Protein AF-A0A3N5SI01-F1 (afdb_monomer_l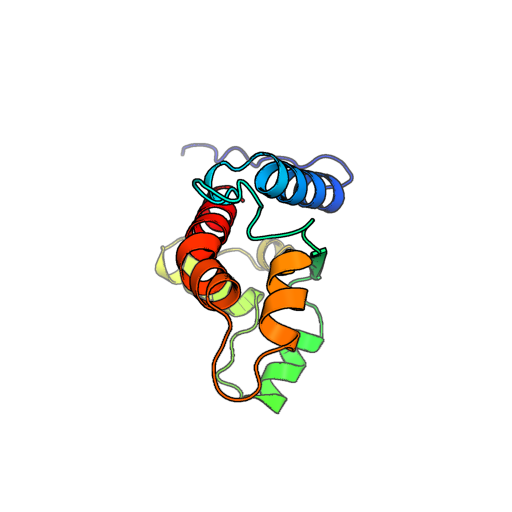ite)

Foldseek 3Di:
DPPPPPPDDPPCNQVVLLCVLQVLCVPPPLQFDDPDPRDGFFDGKDKDKFFLVDVVQVVCCVVVHVPRDGQLRVVQVVCVVVVHGDDPVVSRRDMDMDMDTHGDPVLVVQQVVDDPDGGPSVVCSVPSVVVSVVVSVVVD

Structure (mmCIF, N/CA/C/O backbone):
data_AF-A0A3N5SI01-F1
#
_entry.id   AF-A0A3N5SI01-F1
#
loop_
_atom_site.group_PDB
_atom_site.id
_atom_site.type_symbol
_atom_site.label_atom_id
_atom_site.label_alt_id
_atom_site.label_comp_id
_atom_site.label_asym_id
_atom_site.label_entity_id
_atom_site.label_seq_id
_atom_site.pdbx_PDB_ins_code
_atom_site.Cartn_x
_atom_site.Cartn_y
_atom_site.Cartn_z
_atom_site.occupancy
_atom_site.B_iso_or_equiv
_atom_site.auth_seq_id
_atom_site.auth_comp_id
_atom_site.auth_asym_id
_atom_site.auth_atom_id
_atom_site.pdbx_PDB_model_num
ATOM 1 N N . MET A 1 1 ? 4.460 5.058 35.053 1.00 39.62 1 MET A N 1
ATOM 2 C CA . MET A 1 1 ? 3.514 5.129 33.919 1.00 39.62 1 MET A CA 1
ATOM 3 C C . MET A 1 1 ? 4.011 6.190 32.957 1.00 39.62 1 MET A C 1
ATOM 5 O O . MET A 1 1 ? 3.843 7.371 33.228 1.00 39.62 1 MET A O 1
ATOM 9 N N . THR A 1 2 ? 4.699 5.792 31.893 1.00 40.62 2 THR A N 1
ATOM 10 C CA . THR A 1 2 ? 5.041 6.696 30.790 1.00 40.62 2 THR A CA 1
ATOM 11 C C . THR A 1 2 ? 3.745 7.067 30.073 1.00 40.62 2 THR A C 1
ATOM 13 O O . THR A 1 2 ? 3.015 6.188 29.624 1.00 40.62 2 THR A O 1
ATOM 16 N N . ARG A 1 3 ? 3.404 8.361 30.045 1.00 42.84 3 ARG A N 1
ATOM 17 C CA . ARG A 1 3 ? 2.305 8.874 29.219 1.00 42.84 3 ARG A CA 1
ATOM 18 C C . ARG A 1 3 ? 2.667 8.575 27.766 1.00 42.84 3 ARG A C 1
ATOM 20 O O . ARG A 1 3 ? 3.642 9.124 27.267 1.00 42.84 3 ARG A O 1
ATOM 27 N N . GLU A 1 4 ? 1.918 7.689 27.120 1.00 54.38 4 GLU A N 1
ATOM 28 C CA . GLU A 1 4 ? 1.968 7.564 25.666 1.00 54.38 4 GLU A CA 1
ATOM 29 C C . GLU A 1 4 ? 1.416 8.883 25.100 1.00 54.38 4 GLU A C 1
ATOM 31 O O . GLU A 1 4 ? 0.249 9.227 25.309 1.00 54.38 4 GLU A O 1
ATOM 36 N N . GLU A 1 5 ? 2.282 9.683 24.475 1.00 46.66 5 GLU A N 1
ATOM 37 C CA . GLU A 1 5 ? 1.880 10.904 23.781 1.00 46.66 5 GLU A CA 1
ATOM 38 C C . GLU A 1 5 ? 1.003 10.504 22.592 1.00 46.66 5 GLU A C 1
ATOM 40 O O . GLU A 1 5 ? 1.487 10.040 21.560 1.00 46.66 5 GLU A O 1
ATOM 45 N N . LYS A 1 6 ? -0.320 10.636 22.747 1.00 53.16 6 LYS A N 1
ATOM 46 C CA . LYS A 1 6 ? -1.249 10.453 21.632 1.00 53.16 6 LYS A CA 1
ATOM 47 C C . LYS A 1 6 ? -0.980 11.569 20.621 1.00 53.16 6 LYS A C 1
ATOM 49 O O . LYS A 1 6 ? -1.309 12.731 20.871 1.00 53.16 6 LYS A O 1
ATOM 54 N N . VAL A 1 7 ? -0.388 11.213 19.480 1.00 59.44 7 VAL A N 1
ATOM 55 C CA . VAL A 1 7 ? -0.264 12.110 18.327 1.00 59.44 7 VAL A CA 1
ATOM 56 C C . VAL A 1 7 ? -1.675 12.525 17.927 1.00 59.44 7 VAL A C 1
ATOM 58 O O . VAL A 1 7 ? -2.462 11.726 17.422 1.00 59.44 7 VAL A O 1
ATOM 61 N N . THR A 1 8 ? -2.025 13.773 18.222 1.00 58.97 8 THR A N 1
ATOM 62 C CA . THR A 1 8 ? -3.329 14.323 17.862 1.00 58.97 8 THR A CA 1
ATOM 63 C C . THR A 1 8 ? -3.224 14.801 16.425 1.00 58.97 8 THR A C 1
ATOM 65 O O . THR A 1 8 ? -2.674 15.868 16.155 1.00 58.97 8 THR A O 1
ATOM 68 N N . PHE A 1 9 ? -3.710 13.994 15.485 1.00 58.69 9 PHE A N 1
ATOM 69 C CA . PHE A 1 9 ? -3.840 14.451 14.110 1.00 58.69 9 PHE A CA 1
ATOM 70 C C . PHE A 1 9 ? -4.868 15.592 14.070 1.00 58.69 9 PHE A C 1
ATOM 72 O O . PHE A 1 9 ? -5.972 15.476 14.603 1.00 58.69 9 PHE A O 1
ATOM 79 N N . LEU A 1 10 ? -4.477 16.724 13.477 1.00 61.16 10 LEU A N 1
ATOM 80 C CA . LEU A 1 10 ? -5.348 17.883 13.248 1.00 61.16 10 LEU A CA 1
ATOM 81 C C . LEU A 1 10 ? -6.594 17.482 12.436 1.00 61.16 10 LEU A C 1
ATOM 83 O O . LEU A 1 10 ? -6.627 16.399 11.862 1.00 61.16 10 LEU A O 1
ATOM 87 N N . ARG A 1 11 ? -7.583 18.388 12.348 1.00 70.00 11 ARG A N 1
ATOM 88 C CA . ARG A 1 11 ? -8.955 18.212 11.805 1.00 70.00 11 ARG A CA 1
ATOM 89 C C . ARG A 1 11 ? -9.131 17.327 10.544 1.00 70.00 11 ARG A C 1
ATOM 91 O O . ARG A 1 11 ? -10.241 16.850 10.353 1.00 70.00 11 ARG A O 1
ATOM 98 N N . ASN A 1 12 ? -8.086 17.066 9.744 1.00 84.81 12 ASN A N 1
ATOM 99 C CA . ASN A 1 12 ? -8.101 16.221 8.539 1.00 84.81 12 ASN A CA 1
ATOM 100 C C . ASN A 1 12 ? -6.936 15.187 8.505 1.00 84.81 12 ASN A C 1
ATOM 102 O O . ASN A 1 12 ? -6.017 15.337 7.691 1.00 84.81 12 ASN A O 1
ATOM 106 N N . PRO A 1 13 ? -6.947 14.122 9.333 1.00 89.31 13 PRO A N 1
ATOM 107 C CA . PRO A 1 13 ? -5.878 13.110 9.369 1.00 89.31 13 PRO A CA 1
ATOM 108 C C . PRO A 1 13 ? -5.612 12.461 8.004 1.00 89.31 13 PRO A C 1
AT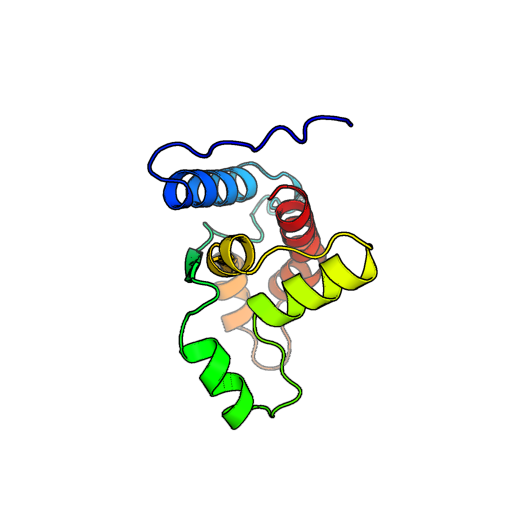OM 110 O O . PRO A 1 13 ? -4.461 12.295 7.610 1.00 89.31 13 PRO A O 1
ATOM 113 N N . ASN A 1 14 ? -6.671 12.164 7.248 1.00 93.75 14 ASN A N 1
ATOM 114 C CA . ASN A 1 14 ? -6.572 11.489 5.953 1.00 93.75 14 ASN A CA 1
ATOM 115 C C . ASN A 1 14 ? -5.766 12.306 4.933 1.00 93.75 14 ASN A C 1
ATOM 117 O O . ASN A 1 14 ? -4.889 11.765 4.271 1.00 93.75 14 ASN A O 1
ATOM 121 N N . GLN A 1 15 ? -6.003 13.620 4.851 1.00 94.12 15 GLN A N 1
ATOM 122 C CA . GLN A 1 15 ? -5.271 14.500 3.929 1.00 94.12 15 GLN A CA 1
ATOM 123 C C . GLN A 1 15 ? -3.784 14.591 4.290 1.00 94.12 15 GLN A C 1
ATOM 125 O O . GLN A 1 15 ? -2.927 14.623 3.409 1.00 94.12 15 GLN A O 1
ATOM 130 N N . ILE A 1 16 ? -3.473 14.619 5.590 1.00 94.06 16 ILE A N 1
ATOM 131 C CA . ILE A 1 16 ? -2.091 14.653 6.079 1.00 94.06 16 ILE A CA 1
ATOM 132 C C . ILE A 1 16 ? -1.377 13.348 5.720 1.00 94.06 16 ILE A C 1
ATOM 134 O O . ILE A 1 16 ? -0.271 13.389 5.186 1.00 94.06 16 ILE A O 1
ATOM 138 N N . LEU A 1 17 ? -2.017 12.204 5.974 1.00 95.31 17 LEU A N 1
ATOM 139 C CA . LEU A 1 17 ? -1.461 10.881 5.692 1.00 95.31 17 LEU A CA 1
ATOM 140 C C . LEU A 1 17 ? -1.302 10.631 4.190 1.00 95.31 17 LEU A C 1
ATOM 142 O O . LEU A 1 17 ? -0.256 10.150 3.763 1.00 95.31 17 LEU A O 1
ATOM 146 N N . GLU A 1 18 ? -2.286 11.014 3.374 1.00 97.44 18 GLU A N 1
ATOM 147 C CA . GLU A 1 18 ? -2.177 10.935 1.915 1.00 97.44 18 GLU A CA 1
ATOM 148 C C . GLU A 1 18 ? -0.990 11.759 1.412 1.00 97.44 18 GLU A C 1
ATOM 150 O O . GLU A 1 18 ? -0.154 11.249 0.663 1.00 97.44 18 GLU A O 1
ATOM 155 N N . LYS A 1 19 ? -0.874 13.016 1.859 1.00 96.75 19 LYS A N 1
ATOM 156 C CA . LYS A 1 19 ? 0.245 13.879 1.481 1.00 96.75 19 LYS A CA 1
ATOM 157 C C . LYS A 1 19 ? 1.583 13.288 1.924 1.00 96.75 19 LYS A C 1
ATOM 159 O O . LYS A 1 19 ? 2.523 13.298 1.138 1.00 96.75 19 LYS A O 1
ATOM 164 N N . LEU A 1 20 ? 1.667 12.751 3.141 1.00 97.19 20 LEU A N 1
ATOM 165 C CA . LEU A 1 20 ? 2.871 12.104 3.667 1.00 97.19 20 LEU A CA 1
ATOM 166 C C . LEU A 1 20 ? 3.295 10.917 2.795 1.00 97.19 20 LEU A C 1
ATOM 168 O O . LEU A 1 20 ? 4.461 10.820 2.419 1.00 97.19 20 LEU A O 1
ATOM 172 N N . ILE A 1 21 ? 2.352 10.053 2.413 1.00 98.31 21 ILE A N 1
ATOM 173 C CA . ILE A 1 21 ? 2.614 8.891 1.553 1.00 98.31 21 ILE A CA 1
ATOM 174 C C . ILE A 1 21 ? 3.083 9.334 0.159 1.00 98.31 21 ILE A C 1
ATOM 176 O O . ILE A 1 21 ? 4.087 8.827 -0.351 1.00 98.31 21 ILE A O 1
ATOM 180 N N . LYS A 1 22 ? 2.393 10.306 -0.451 1.00 98.44 22 LYS A N 1
ATOM 181 C CA . LYS A 1 22 ? 2.752 10.846 -1.773 1.00 98.44 22 LYS A CA 1
ATOM 182 C C . LYS A 1 22 ? 4.122 11.522 -1.758 1.00 98.44 22 LYS A C 1
ATOM 184 O O . LYS A 1 22 ? 4.945 11.275 -2.641 1.00 98.44 22 LYS A O 1
ATOM 189 N N . ASP A 1 23 ? 4.400 12.323 -0.733 1.00 98.31 23 ASP A N 1
ATOM 190 C CA . ASP A 1 23 ? 5.686 12.994 -0.554 1.00 98.31 23 ASP A CA 1
ATOM 191 C C . ASP A 1 23 ? 6.823 11.995 -0.348 1.00 98.31 23 ASP A C 1
ATOM 193 O O . ASP A 1 23 ? 7.883 12.151 -0.958 1.00 98.31 23 ASP A O 1
ATOM 197 N N . PHE A 1 24 ? 6.591 10.944 0.445 1.00 98.25 24 PHE A N 1
ATOM 198 C CA . PHE A 1 24 ? 7.567 9.881 0.644 1.00 98.25 24 PHE A CA 1
ATOM 199 C C . PHE A 1 24 ? 7.934 9.216 -0.683 1.00 98.25 24 PHE A C 1
ATOM 201 O O . PHE A 1 24 ? 9.113 9.126 -1.011 1.00 98.25 24 PHE A O 1
ATOM 208 N N . ILE A 1 25 ? 6.951 8.790 -1.481 1.00 98.12 25 ILE A N 1
ATOM 209 C CA . ILE A 1 25 ? 7.212 8.111 -2.760 1.00 98.12 25 ILE A CA 1
ATOM 210 C C . ILE A 1 25 ? 7.909 9.036 -3.763 1.00 98.12 25 ILE A C 1
ATOM 212 O O . ILE A 1 25 ? 8.846 8.612 -4.443 1.00 98.12 25 ILE A O 1
ATOM 216 N N . ARG A 1 26 ? 7.522 10.314 -3.807 1.00 97.56 26 ARG A N 1
ATOM 217 C CA . ARG A 1 26 ? 8.153 11.328 -4.663 1.00 97.56 26 ARG A CA 1
ATOM 218 C C . ARG A 1 26 ? 9.614 11.606 -4.290 1.00 97.56 26 ARG A C 1
ATOM 220 O O . ARG A 1 26 ? 10.441 11.830 -5.177 1.00 97.56 26 ARG A O 1
ATOM 227 N N . GLY A 1 27 ? 9.920 11.629 -2.993 1.00 96.56 27 GLY A N 1
ATOM 228 C CA . GLY A 1 27 ? 11.243 11.955 -2.454 1.00 96.56 27 GLY A CA 1
ATOM 229 C C . GLY A 1 27 ? 12.146 10.752 -2.171 1.00 96.56 27 GLY A C 1
ATOM 230 O O . GLY A 1 27 ? 13.305 10.942 -1.818 1.00 96.56 27 GLY A O 1
ATOM 231 N N . SER A 1 28 ? 11.647 9.521 -2.287 1.00 96.31 28 SER A N 1
ATOM 232 C CA . SER A 1 28 ? 12.407 8.331 -1.903 1.00 96.31 28 SER A CA 1
ATOM 233 C C . SER A 1 28 ? 13.467 7.975 -2.939 1.00 96.31 28 SER A C 1
ATOM 235 O O . SER A 1 28 ? 13.147 7.593 -4.062 1.00 96.31 28 SER A O 1
ATOM 237 N N . GLU A 1 29 ? 14.731 7.944 -2.519 1.00 94.94 29 GLU A N 1
ATOM 238 C CA . GLU A 1 29 ? 15.823 7.378 -3.325 1.00 94.94 29 GLU A CA 1
ATOM 239 C C . GLU A 1 29 ? 15.584 5.903 -3.674 1.00 94.94 29 GLU A C 1
ATOM 241 O O . GLU A 1 29 ? 16.008 5.428 -4.720 1.00 94.94 29 GLU A O 1
ATOM 246 N N . LYS A 1 30 ? 14.825 5.171 -2.844 1.00 95.19 30 LYS A N 1
ATOM 247 C CA . LYS A 1 30 ? 14.445 3.779 -3.139 1.00 95.19 30 LYS A CA 1
ATOM 248 C C . LYS A 1 30 ? 13.405 3.674 -4.252 1.00 95.19 30 LYS A C 1
ATOM 250 O O . LYS A 1 30 ? 13.225 2.591 -4.796 1.00 95.19 30 LYS A O 1
ATOM 255 N N . ASN A 1 31 ? 12.715 4.768 -4.577 1.00 96.81 31 ASN A N 1
ATOM 256 C CA . ASN A 1 31 ? 11.843 4.827 -5.744 1.00 96.81 31 ASN A CA 1
ATOM 257 C C . ASN A 1 31 ? 12.620 5.155 -7.029 1.00 96.81 31 ASN A C 1
ATOM 259 O O . ASN A 1 31 ? 12.025 5.149 -8.101 1.00 96.81 31 ASN A O 1
ATOM 263 N N . ARG A 1 32 ? 13.924 5.456 -6.957 1.00 95.62 32 ARG A N 1
ATOM 264 C CA . ARG A 1 32 ? 14.736 5.781 -8.133 1.00 95.62 32 ARG A CA 1
ATOM 265 C C . ARG A 1 32 ? 15.472 4.557 -8.654 1.00 95.62 32 ARG A C 1
ATOM 267 O O . ARG A 1 32 ? 15.999 3.746 -7.893 1.00 95.62 32 ARG A O 1
ATOM 274 N N . ARG A 1 33 ? 15.519 4.442 -9.976 1.00 93.88 33 ARG A N 1
ATOM 275 C CA . ARG A 1 33 ? 16.301 3.430 -10.679 1.00 93.88 33 ARG A CA 1
ATOM 276 C C . ARG A 1 33 ? 17.741 3.909 -10.826 1.00 93.88 33 ARG A C 1
ATOM 278 O O . ARG A 1 33 ? 18.014 5.103 -10.952 1.00 93.88 33 ARG A O 1
ATOM 285 N N . THR A 1 34 ? 18.674 2.968 -10.768 1.00 86.06 34 THR A N 1
ATOM 286 C CA . THR A 1 34 ? 20.106 3.241 -10.938 1.00 86.06 34 THR A CA 1
ATOM 287 C C . THR A 1 34 ? 20.448 3.449 -12.420 1.00 86.06 34 THR A C 1
ATOM 289 O O . THR A 1 34 ? 19.649 3.066 -13.278 1.00 86.06 34 THR A O 1
ATOM 292 N N . PRO A 1 35 ? 21.623 4.020 -12.758 1.00 77.94 35 PRO A N 1
ATOM 293 C CA . PRO A 1 35 ? 22.047 4.184 -14.148 1.00 77.94 35 PRO A CA 1
ATOM 294 C C . PRO A 1 35 ? 21.870 2.902 -14.984 1.00 77.94 35 PRO A C 1
ATOM 296 O O . PRO A 1 35 ? 22.100 1.804 -14.464 1.00 77.94 35 PRO A O 1
ATOM 299 N N . PRO A 1 36 ? 21.497 3.017 -16.274 1.00 74.75 36 PRO A N 1
ATOM 300 C CA . PRO A 1 36 ? 21.563 4.237 -17.089 1.00 74.75 36 PRO A CA 1
ATOM 301 C C . PRO A 1 36 ? 20.254 5.037 -17.239 1.00 74.75 36 PRO A C 1
ATOM 303 O O . PRO A 1 36 ? 20.298 6.116 -17.821 1.00 74.75 36 PRO A O 1
ATOM 306 N N . ASP A 1 37 ? 19.097 4.540 -16.788 1.00 81.75 37 ASP A N 1
ATOM 307 C CA . ASP A 1 37 ? 17.803 5.140 -17.166 1.00 81.75 37 ASP A CA 1
ATOM 308 C C . ASP A 1 37 ? 17.278 6.221 -16.205 1.00 81.75 37 ASP A C 1
ATOM 310 O O . ASP A 1 37 ? 16.462 7.044 -16.614 1.00 81.75 37 ASP A O 1
ATOM 314 N N . HIS A 1 38 ? 17.760 6.243 -14.955 1.00 85.50 38 HIS A N 1
ATOM 315 C CA . HIS A 1 38 ? 17.402 7.216 -13.913 1.00 85.50 38 HIS A CA 1
ATOM 316 C C . HIS A 1 38 ? 15.888 7.425 -13.703 1.00 85.50 38 HIS A C 1
ATOM 318 O O . HIS A 1 38 ? 15.467 8.463 -13.184 1.00 85.50 38 HIS A O 1
ATOM 324 N N . GLY A 1 39 ? 15.057 6.455 -14.097 1.00 94.81 39 GLY A N 1
ATOM 325 C CA . GLY A 1 39 ? 13.608 6.554 -13.948 1.00 94.81 39 GLY A CA 1
ATOM 326 C C . GLY A 1 39 ? 13.137 6.245 -12.528 1.00 94.81 39 GLY A C 1
ATOM 327 O O . GLY A 1 39 ? 13.933 6.137 -11.592 1.00 94.81 39 GLY A O 1
ATOM 328 N N . VAL A 1 40 ? 11.825 6.078 -12.359 1.00 97.06 40 VAL A N 1
ATOM 329 C CA . VAL A 1 40 ? 11.211 5.697 -11.076 1.00 97.06 40 VAL A CA 1
ATOM 330 C C . VAL A 1 40 ? 10.506 4.350 -11.169 1.00 97.06 40 VAL A C 1
ATOM 332 O O . VAL A 1 40 ? 10.127 3.923 -12.257 1.00 97.06 40 VAL A O 1
ATOM 335 N N . TYR A 1 41 ? 10.342 3.646 -10.053 1.00 97.31 41 TYR A N 1
ATOM 336 C CA . TYR A 1 41 ? 9.568 2.400 -10.042 1.00 97.31 41 TYR A CA 1
ATOM 337 C C . TYR A 1 41 ? 8.063 2.670 -9.965 1.00 97.31 41 TYR A C 1
ATOM 339 O O . TYR A 1 41 ? 7.284 2.047 -10.690 1.00 97.31 41 TYR A O 1
ATOM 347 N N . TRP A 1 42 ? 7.673 3.626 -9.124 1.00 97.88 42 TRP A N 1
ATOM 348 C CA . TRP A 1 42 ? 6.287 3.945 -8.808 1.00 97.88 42 TRP A CA 1
ATOM 349 C C . TRP A 1 42 ? 5.946 5.388 -9.180 1.00 97.88 42 TRP A C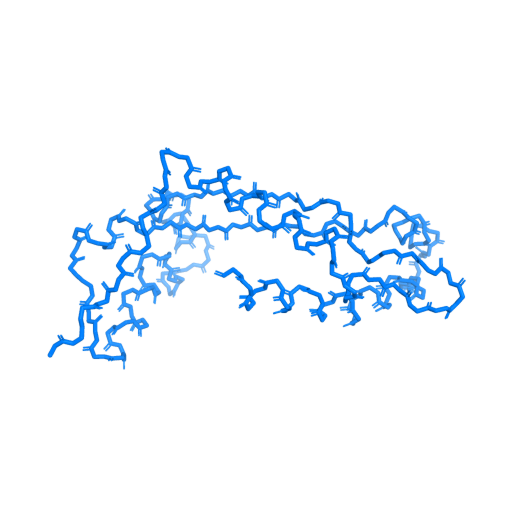 1
ATOM 351 O O . TRP A 1 42 ? 6.682 6.315 -8.823 1.00 97.88 42 TRP A O 1
ATOM 361 N N . ASP A 1 43 ? 4.810 5.555 -9.856 1.00 97.88 43 ASP A N 1
ATOM 362 C CA . ASP A 1 43 ? 4.143 6.843 -10.056 1.00 97.88 43 ASP A CA 1
ATOM 363 C C . ASP A 1 43 ? 3.491 7.321 -8.737 1.00 97.88 43 ASP A C 1
ATOM 365 O O . ASP A 1 43 ? 3.622 6.687 -7.684 1.00 97.88 43 ASP A O 1
ATOM 369 N N . GLU A 1 44 ? 2.789 8.461 -8.775 1.00 98.06 44 GLU A N 1
ATOM 370 C CA . GLU A 1 44 ? 2.074 8.977 -7.603 1.00 98.06 44 GLU A CA 1
ATOM 371 C C . GLU A 1 44 ? 1.109 7.914 -7.023 1.00 98.06 44 GLU A C 1
ATOM 373 O O . GLU A 1 44 ? 0.282 7.366 -7.759 1.00 98.06 44 GLU A O 1
ATOM 378 N N . PRO A 1 45 ? 1.184 7.622 -5.710 1.00 98.19 45 PRO A N 1
ATOM 379 C CA . PRO A 1 45 ? 0.306 6.651 -5.069 1.00 98.19 45 PRO A CA 1
ATOM 380 C C . PRO A 1 45 ? -1.164 7.055 -5.083 1.00 98.19 45 PRO A C 1
ATOM 382 O O . PRO A 1 45 ? -1.513 8.220 -4.879 1.00 98.19 45 PRO A O 1
ATOM 385 N N . LEU A 1 46 ? -2.033 6.051 -5.173 1.00 98.44 46 LEU A N 1
ATOM 386 C CA . LEU A 1 46 ? -3.434 6.184 -4.784 1.00 98.44 46 LEU A CA 1
ATOM 387 C C . LEU A 1 46 ? -3.551 5.813 -3.308 1.00 98.44 46 LEU A C 1
ATOM 389 O O . LEU A 1 46 ? -3.066 4.752 -2.919 1.00 98.44 46 LEU A O 1
ATOM 393 N N . VAL A 1 47 ? -4.187 6.658 -2.497 1.00 98.31 47 VAL A N 1
ATOM 394 C CA . VAL A 1 47 ? -4.372 6.424 -1.058 1.00 98.31 47 VAL A CA 1
ATOM 395 C C . VAL A 1 47 ? -5.859 6.463 -0.733 1.00 98.31 47 VAL A C 1
ATOM 397 O O . VAL A 1 47 ? -6.573 7.368 -1.156 1.00 98.31 47 VAL A O 1
ATOM 400 N N . GLY A 1 48 ? -6.323 5.464 0.008 1.00 97.25 48 GLY A N 1
ATOM 401 C CA . GLY A 1 48 ? -7.697 5.327 0.460 1.00 97.25 48 GLY A CA 1
ATOM 402 C C . GLY A 1 48 ? -7.760 5.026 1.951 1.00 97.25 48 GLY A C 1
ATOM 403 O O . GLY A 1 48 ? -6.824 4.482 2.540 1.00 97.25 48 GLY A O 1
ATOM 404 N N . PHE A 1 49 ? -8.893 5.375 2.550 1.00 96.50 49 PHE A N 1
ATOM 405 C CA . PHE A 1 49 ? -9.154 5.196 3.970 1.00 96.50 49 PHE A CA 1
ATOM 406 C C . PHE A 1 49 ? -10.515 4.534 4.144 1.00 96.50 49 PHE A C 1
ATOM 408 O O . PHE A 1 49 ? -11.464 4.889 3.447 1.00 96.50 49 PHE A O 1
ATOM 415 N N . ALA A 1 50 ? -10.612 3.605 5.086 1.00 96.31 50 ALA A N 1
ATOM 416 C CA . ALA A 1 50 ? -11.867 2.973 5.468 1.00 96.31 50 ALA A CA 1
ATOM 417 C C . ALA A 1 50 ? -11.986 2.915 6.991 1.00 96.31 50 ALA A C 1
ATOM 419 O O . ALA A 1 50 ? -10.984 2.818 7.705 1.00 96.31 50 ALA A O 1
ATOM 420 N N . SER A 1 51 ? -13.218 2.945 7.494 1.00 95.62 51 SER A N 1
ATOM 421 C CA . SER A 1 51 ? -13.469 2.631 8.900 1.00 95.62 51 SER A CA 1
ATOM 422 C C . SER A 1 51 ? -13.168 1.157 9.157 1.00 95.62 51 SER A C 1
ATOM 424 O O . SER A 1 51 ? -13.501 0.307 8.339 1.00 95.62 51 SER A O 1
ATOM 426 N N . GLY A 1 52 ? -12.628 0.806 10.322 1.00 95.25 52 GLY A N 1
ATOM 427 C CA . GLY A 1 52 ? -12.509 -0.591 10.744 1.00 95.25 52 GLY A CA 1
ATOM 428 C C . GLY A 1 52 ? -13.862 -1.299 10.923 1.00 95.25 52 GLY A C 1
ATOM 429 O O . GLY A 1 52 ? -13.878 -2.524 11.015 1.00 95.25 52 GLY A O 1
ATOM 430 N N . SER A 1 53 ? -14.975 -0.551 10.974 1.00 94.62 53 SER A N 1
ATOM 431 C CA . SER A 1 53 ? -16.360 -1.062 10.930 1.00 94.62 53 SER A CA 1
ATOM 432 C C . SER A 1 53 ? -16.965 -1.145 9.533 1.00 94.62 53 SER A C 1
ATOM 434 O O . SER A 1 53 ? -18.162 -1.410 9.435 1.00 94.62 53 SER A O 1
ATOM 436 N N . ASP A 1 54 ? -16.210 -0.886 8.463 1.00 96.31 54 ASP A N 1
ATOM 437 C CA . ASP A 1 54 ? -16.780 -0.948 7.117 1.00 96.31 54 ASP A CA 1
ATOM 438 C C . ASP A 1 54 ? -17.468 -2.316 6.887 1.00 96.31 54 ASP A C 1
ATOM 440 O O . ASP A 1 54 ? -16.828 -3.356 7.106 1.00 96.31 54 ASP A O 1
ATOM 444 N N . PRO A 1 55 ? -18.761 -2.345 6.493 1.00 96.00 55 PRO A N 1
ATOM 445 C CA . PRO A 1 55 ? -19.513 -3.587 6.321 1.00 96.00 55 PRO A CA 1
ATOM 446 C C . PRO A 1 55 ? -18.854 -4.587 5.368 1.00 96.00 55 PRO A C 1
ATOM 448 O O . PRO A 1 55 ? -19.025 -5.795 5.544 1.00 96.00 55 PRO A O 1
ATOM 451 N N . LEU A 1 56 ? -18.047 -4.107 4.416 1.00 95.94 56 LEU A N 1
ATOM 452 C CA . LEU A 1 56 ? -17.298 -4.949 3.487 1.00 95.94 56 LEU A CA 1
ATOM 453 C C . LEU A 1 56 ? -16.395 -5.959 4.216 1.00 95.94 56 LEU A C 1
ATOM 455 O O . LEU A 1 56 ? -16.251 -7.103 3.786 1.00 95.94 56 LEU A O 1
ATOM 459 N N . PHE A 1 57 ? -15.819 -5.586 5.364 1.00 96.50 57 PHE A N 1
ATOM 460 C CA . PHE A 1 57 ? -14.971 -6.503 6.131 1.00 96.50 57 PHE A CA 1
ATOM 461 C C . PHE A 1 57 ? -15.759 -7.661 6.750 1.00 96.50 57 PHE A C 1
ATOM 463 O O . PHE A 1 57 ? -15.224 -8.761 6.886 1.00 96.50 57 PHE A O 1
ATOM 470 N N . ALA A 1 58 ? -17.024 -7.438 7.112 1.00 95.62 58 ALA A N 1
ATOM 471 C CA . ALA A 1 58 ? -17.900 -8.506 7.581 1.00 95.62 58 ALA A CA 1
ATOM 472 C C . ALA A 1 58 ? -18.344 -9.411 6.421 1.00 95.62 58 ALA A C 1
ATOM 474 O O . ALA A 1 58 ? -18.416 -10.629 6.585 1.00 95.62 58 ALA A O 1
ATOM 475 N N . GLU A 1 59 ? -18.573 -8.846 5.233 1.00 97.56 59 GLU A N 1
ATOM 476 C CA . GLU A 1 59 ? -18.900 -9.611 4.026 1.00 97.56 59 GLU A CA 1
ATOM 477 C C . GLU A 1 59 ? -17.786 -10.604 3.661 1.00 97.56 59 GLU A C 1
ATOM 479 O O . GLU A 1 59 ? -18.064 -11.768 3.359 1.00 97.56 59 GLU A O 1
ATOM 484 N N . TYR A 1 60 ? -16.516 -10.210 3.800 1.00 96.69 60 TYR A N 1
ATOM 485 C CA . TYR A 1 60 ? -15.381 -11.100 3.540 1.00 96.69 60 TYR A CA 1
ATOM 486 C C . TYR A 1 60 ? -15.342 -12.350 4.421 1.00 96.69 60 TYR A C 1
ATOM 488 O O . TYR A 1 60 ? -14.830 -13.380 3.982 1.00 96.69 60 TYR A O 1
ATOM 496 N N . LYS A 1 61 ? -15.951 -12.330 5.611 1.00 96.75 61 LYS A N 1
ATOM 497 C CA . LYS A 1 61 ? -16.113 -13.552 6.416 1.00 96.75 61 LYS A CA 1
ATOM 498 C C . LYS A 1 61 ? -17.051 -14.569 5.780 1.00 96.75 61 LYS A C 1
ATOM 500 O O . LYS A 1 61 ? -16.914 -15.762 6.028 1.00 96.75 61 LYS A O 1
ATOM 505 N N . THR A 1 62 ? -17.990 -14.113 4.963 1.00 96.31 62 THR A N 1
ATOM 506 C CA . THR A 1 62 ? -18.899 -14.993 4.223 1.00 96.31 62 THR A CA 1
ATOM 507 C C . THR A 1 62 ? -18.264 -15.440 2.909 1.00 96.31 62 THR A C 1
ATOM 509 O O . THR A 1 62 ? -18.347 -16.614 2.564 1.00 96.31 62 THR A O 1
ATOM 512 N N . VAL A 1 63 ? -17.590 -14.525 2.201 1.00 97.31 63 VAL A N 1
ATOM 513 C CA . VAL A 1 63 ? -16.975 -14.794 0.888 1.00 97.31 63 VAL A CA 1
ATOM 514 C C . VAL A 1 63 ? -15.737 -15.690 0.993 1.00 97.31 63 VAL A C 1
ATOM 516 O O . VAL A 1 63 ? -15.569 -16.601 0.188 1.00 97.31 63 VAL A O 1
ATOM 519 N N . ILE A 1 64 ? -14.859 -15.428 1.965 1.00 96.44 64 ILE A N 1
ATOM 520 C CA . ILE A 1 64 ? -13.589 -16.151 2.140 1.00 96.44 64 ILE A CA 1
ATOM 521 C C . ILE A 1 64 ? -13.737 -17.242 3.206 1.00 96.44 64 ILE A C 1
ATOM 523 O O . ILE A 1 64 ? -13.275 -18.366 3.017 1.00 96.44 64 ILE A O 1
ATOM 527 N N . GLY A 1 65 ? -14.395 -16.920 4.321 1.00 95.88 65 GLY A N 1
ATOM 528 C CA . GLY A 1 65 ? -14.687 -17.855 5.405 1.00 95.88 65 GLY A CA 1
ATOM 529 C C . GLY A 1 65 ? -14.579 -17.216 6.788 1.00 95.88 65 GLY A C 1
ATOM 530 O O . GLY A 1 65 ? -13.891 -16.214 6.984 1.00 95.88 65 GLY A O 1
ATOM 531 N N . ALA A 1 66 ? -15.241 -17.824 7.778 1.00 95.12 66 ALA A N 1
ATOM 532 C CA . ALA A 1 66 ? -15.359 -17.270 9.132 1.00 95.12 66 ALA A CA 1
ATOM 533 C C . ALA A 1 66 ? -14.010 -17.065 9.851 1.00 95.12 66 ALA A C 1
ATOM 535 O O . ALA A 1 66 ? -13.932 -16.282 10.798 1.00 95.12 66 ALA A O 1
ATOM 536 N N . PHE A 1 67 ? -12.951 -17.743 9.392 1.00 95.44 67 PHE A N 1
ATOM 537 C CA . PHE A 1 67 ? -11.580 -17.580 9.881 1.00 95.44 67 PHE A CA 1
ATOM 538 C C . PHE A 1 67 ? -10.935 -16.248 9.462 1.00 95.44 67 PHE A C 1
ATOM 540 O O . PHE A 1 67 ? -9.908 -15.867 10.024 1.00 95.44 67 PHE A O 1
ATOM 547 N N . HIS A 1 68 ? -11.488 -15.541 8.471 1.00 96.56 68 HIS A N 1
ATOM 548 C CA . HIS A 1 68 ? -10.934 -14.276 8.013 1.00 96.56 68 HIS A CA 1
ATOM 549 C C . HIS A 1 68 ? -11.182 -13.180 9.049 1.00 96.56 68 HIS A C 1
ATOM 551 O O . HIS A 1 68 ? -12.313 -12.769 9.277 1.00 96.56 68 HIS A O 1
ATOM 557 N N . LEU A 1 69 ? -10.118 -12.677 9.668 1.00 96.62 69 LEU A N 1
ATOM 558 C CA . LEU A 1 69 ? -10.236 -11.619 10.669 1.00 96.62 69 LEU A CA 1
ATOM 559 C C . LEU A 1 69 ? -10.571 -10.270 10.023 1.00 96.62 69 LEU A C 1
ATOM 561 O O . LEU A 1 69 ? -9.950 -9.885 9.029 1.00 96.62 69 LEU A O 1
ATOM 565 N N . THR A 1 70 ? -11.508 -9.535 10.624 1.00 96.81 70 THR A N 1
ATOM 566 C CA . THR A 1 70 ? -11.748 -8.121 10.295 1.00 96.81 70 THR A CA 1
ATOM 567 C C . THR A 1 70 ? -10.603 -7.244 10.825 1.00 96.81 70 THR A C 1
ATOM 569 O O . THR A 1 70 ? -9.866 -7.673 11.722 1.00 96.81 70 THR A O 1
ATOM 572 N N . PRO A 1 71 ? -10.453 -5.988 10.357 1.00 96.75 71 PRO A N 1
ATOM 573 C CA . PRO A 1 71 ? -9.439 -5.072 10.884 1.00 96.75 71 PRO A CA 1
ATOM 574 C C . PRO A 1 71 ? -9.498 -4.896 12.407 1.00 96.75 71 PRO A C 1
ATOM 576 O O . PRO A 1 71 ? -8.465 -4.851 13.073 1.00 96.75 71 PRO A O 1
ATOM 579 N N . ARG A 1 72 ? -10.701 -4.846 12.986 1.00 95.75 72 ARG A N 1
ATOM 580 C CA . ARG A 1 72 ? -10.877 -4.726 14.441 1.00 95.75 72 ARG A CA 1
ATOM 581 C C . ARG A 1 72 ? -10.447 -5.985 15.178 1.00 95.75 72 ARG A C 1
ATOM 583 O O . ARG A 1 72 ? -9.815 -5.890 16.225 1.00 95.75 72 ARG A O 1
ATOM 590 N N . GLU A 1 73 ? -10.751 -7.153 14.624 1.00 95.38 73 GLU A N 1
ATOM 591 C CA . GLU A 1 73 ? -10.394 -8.434 15.231 1.00 95.38 73 GLU A CA 1
ATOM 592 C C . GLU A 1 73 ? -8.886 -8.675 15.212 1.00 95.38 73 GLU A C 1
ATOM 594 O O . GLU A 1 73 ? -8.325 -9.035 16.245 1.00 95.38 73 GLU A O 1
ATOM 599 N N . ILE A 1 74 ? -8.208 -8.420 14.085 1.00 95.56 74 ILE A N 1
ATOM 600 C CA . ILE A 1 74 ? -6.752 -8.608 14.012 1.00 95.56 74 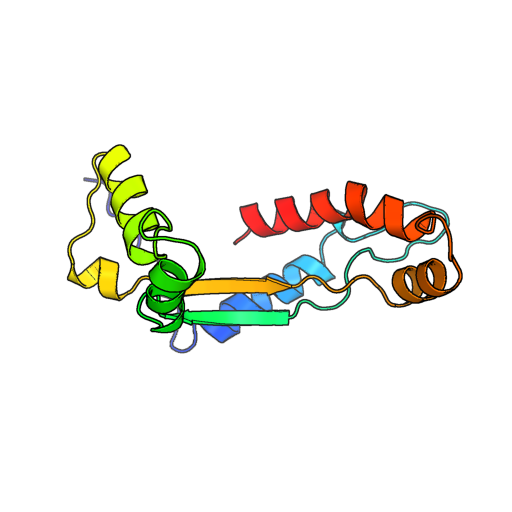ILE A CA 1
ATOM 601 C C . ILE A 1 74 ? -6.010 -7.643 14.945 1.00 95.56 74 ILE A C 1
ATOM 603 O O . ILE A 1 74 ? -5.047 -8.043 15.597 1.00 95.56 74 ILE A O 1
ATOM 607 N N . ILE A 1 75 ? -6.474 -6.393 15.069 1.00 94.88 75 ILE A N 1
ATOM 608 C CA . ILE A 1 75 ? -5.901 -5.423 16.011 1.00 94.88 75 ILE A CA 1
ATOM 609 C C . ILE A 1 75 ? -6.152 -5.857 17.459 1.00 94.88 75 ILE A C 1
ATOM 611 O O . ILE A 1 75 ? -5.220 -5.840 18.267 1.00 94.88 75 ILE A O 1
ATOM 615 N N . ALA A 1 76 ? -7.374 -6.286 17.789 1.00 94.44 76 ALA A N 1
ATOM 616 C CA . ALA A 1 76 ? -7.707 -6.770 19.125 1.00 94.44 76 ALA A CA 1
ATOM 617 C C . ALA A 1 76 ? -6.844 -7.979 19.524 1.00 94.44 76 ALA A C 1
ATOM 619 O O . ALA A 1 76 ? -6.298 -8.001 20.628 1.00 94.44 76 ALA A O 1
ATOM 620 N N . GLU A 1 77 ? -6.678 -8.951 18.625 1.00 93.75 77 GLU A N 1
ATOM 621 C CA . GLU A 1 77 ? -5.879 -10.154 18.869 1.00 93.75 77 GLU A CA 1
ATOM 622 C C . GLU A 1 77 ? -4.387 -9.827 19.020 1.00 93.75 77 GLU A C 1
ATOM 624 O O . GLU A 1 77 ? -3.750 -10.226 19.998 1.00 93.75 77 GLU A O 1
ATOM 629 N N . ALA A 1 78 ? -3.834 -9.010 18.117 1.00 93.50 78 ALA A N 1
ATOM 630 C CA . ALA A 1 78 ? -2.430 -8.611 18.164 1.00 93.50 78 ALA A CA 1
ATOM 631 C C . ALA A 1 78 ? -2.071 -7.844 19.449 1.00 93.50 78 ALA A C 1
ATOM 633 O O . ALA A 1 78 ? -0.968 -7.994 19.980 1.00 93.50 78 ALA A O 1
ATOM 634 N N . LEU A 1 79 ? -2.985 -7.014 19.959 1.00 92.75 79 LEU A N 1
ATOM 635 C CA . LEU A 1 79 ? -2.770 -6.229 21.175 1.00 92.75 79 LEU A CA 1
ATOM 636 C C . LEU A 1 79 ? -3.017 -7.038 22.451 1.00 92.75 79 LEU A C 1
ATOM 638 O O . LEU A 1 79 ? -2.271 -6.884 23.424 1.00 92.75 79 LEU A O 1
ATOM 642 N N . ARG A 1 80 ? -3.973 -7.974 22.432 1.00 92.00 80 ARG A N 1
ATOM 643 C CA . ARG A 1 80 ? -4.143 -8.976 23.495 1.00 92.00 80 ARG A CA 1
ATOM 644 C C . ARG A 1 80 ? -2.878 -9.818 23.660 1.00 92.00 80 ARG A C 1
ATOM 646 O O . ARG A 1 80 ? -2.393 -9.945 24.781 1.00 92.00 80 ARG A O 1
ATOM 653 N N . GLY A 1 81 ? -2.299 -10.308 22.561 1.00 90.75 81 GLY A N 1
ATOM 654 C CA . GLY A 1 81 ? -1.048 -11.078 22.574 1.00 90.75 81 GLY A CA 1
ATOM 655 C C . GLY A 1 81 ? 0.157 -10.309 23.134 1.00 90.75 81 GLY A C 1
ATOM 656 O O . GLY A 1 81 ? 1.108 -10.914 23.618 1.00 90.75 81 GLY A O 1
ATOM 657 N N . LYS A 1 82 ? 0.102 -8.970 23.133 1.00 91.69 82 LYS A N 1
ATOM 658 C CA . LYS A 1 82 ? 1.110 -8.080 23.740 1.00 91.69 82 LYS A CA 1
ATOM 659 C C . LYS A 1 82 ? 0.783 -7.667 25.183 1.00 91.69 82 LYS A C 1
ATOM 661 O O . LYS A 1 82 ? 1.477 -6.815 25.733 1.00 91.69 82 LYS A O 1
ATOM 666 N N . GLY A 1 83 ? -0.278 -8.212 25.784 1.00 91.81 83 GLY A N 1
ATOM 667 C CA . GLY A 1 83 ? -0.727 -7.847 27.131 1.00 91.81 83 GLY A CA 1
ATOM 668 C C . GLY A 1 83 ? -1.309 -6.431 27.238 1.00 91.81 83 GLY A C 1
ATOM 669 O O . GLY A 1 83 ? -1.354 -5.876 28.332 1.00 91.81 83 GLY A O 1
ATOM 670 N N . LYS A 1 84 ? -1.739 -5.833 26.118 1.00 90.44 84 LYS A N 1
ATOM 671 C CA . LYS A 1 84 ? -2.285 -4.466 26.039 1.00 90.44 84 LYS A CA 1
ATOM 672 C C . LYS A 1 84 ? -3.669 -4.445 25.361 1.00 90.44 84 LYS A C 1
ATOM 674 O O . LYS A 1 84 ? -3.802 -3.840 24.301 1.00 90.44 84 LYS A O 1
ATOM 679 N N . PRO A 1 85 ? -4.700 -5.126 25.893 1.00 88.44 85 PRO A N 1
ATOM 680 C CA . PRO A 1 85 ? -6.012 -5.156 25.246 1.00 88.44 85 PRO A CA 1
ATOM 681 C C . PRO A 1 85 ? -6.621 -3.747 25.150 1.00 88.44 85 PRO A C 1
ATOM 683 O O . PRO A 1 85 ? -6.584 -2.991 26.120 1.00 88.44 85 PRO A O 1
ATOM 686 N N . LEU A 1 86 ? -7.204 -3.409 23.995 1.00 84.44 86 LEU A N 1
ATOM 687 C CA . LEU A 1 86 ? -7.927 -2.146 23.822 1.00 84.44 86 LEU A CA 1
ATOM 688 C C . LEU A 1 86 ? -9.344 -2.237 24.400 1.00 84.44 86 LEU A C 1
ATOM 690 O O . LEU A 1 86 ? -10.006 -3.268 24.234 1.00 84.44 86 LEU A O 1
ATOM 694 N N . PRO A 1 87 ? -9.856 -1.158 25.016 1.00 88.25 87 PRO A N 1
ATOM 695 C CA . PRO A 1 87 ? -11.277 -1.045 25.304 1.00 88.25 87 PRO A CA 1
ATOM 696 C C . PRO A 1 87 ? -12.084 -0.958 24.000 1.00 88.25 87 PRO A C 1
ATOM 698 O O . PRO A 1 87 ? -11.602 -0.488 22.968 1.00 88.25 87 PRO A O 1
ATOM 701 N N . PHE A 1 88 ? -13.355 -1.362 24.060 1.00 83.31 88 PHE A N 1
ATOM 702 C CA . PHE A 1 88 ? -14.260 -1.350 22.905 1.00 83.31 88 PHE A CA 1
ATOM 703 C C . PHE A 1 88 ? -14.350 0.029 22.227 1.00 83.31 88 PHE A C 1
ATOM 705 O O . PHE A 1 88 ? -14.311 0.123 21.005 1.00 83.31 88 PHE A O 1
ATOM 712 N N . SER A 1 89 ? -14.370 1.110 23.011 1.00 86.75 89 SER A N 1
ATOM 713 C CA . SER A 1 89 ? -14.400 2.489 22.504 1.00 86.75 89 SER A CA 1
ATOM 714 C C . SER A 1 89 ? -13.178 2.881 21.663 1.00 86.75 89 SER A C 1
ATOM 716 O O . SER A 1 89 ? -13.280 3.786 20.836 1.00 86.75 89 SER A O 1
ATOM 718 N N . GLU A 1 90 ? -12.029 2.228 21.853 1.00 87.38 90 GLU A N 1
ATOM 719 C CA . GLU A 1 90 ? -10.831 2.432 21.028 1.00 87.38 90 GLU A CA 1
ATOM 720 C C . GLU A 1 90 ? -10.813 1.488 19.817 1.00 87.38 90 GLU A C 1
ATOM 722 O O . GLU A 1 90 ? -10.375 1.893 18.743 1.00 87.38 90 GLU A O 1
ATOM 727 N N . LEU A 1 91 ? -11.375 0.277 19.931 1.00 87.75 91 LEU A N 1
ATOM 728 C CA . LEU A 1 91 ? -11.598 -0.602 18.772 1.00 87.75 91 LEU A CA 1
ATOM 729 C C . LEU A 1 91 ? -12.541 0.032 17.743 1.00 87.75 91 LEU A C 1
ATOM 731 O O . LEU A 1 91 ? -12.355 -0.149 16.539 1.00 87.75 91 LEU A O 1
ATOM 735 N N . GLU A 1 92 ? -13.517 0.818 18.201 1.00 88.88 92 GLU A N 1
ATOM 736 C CA . GLU A 1 92 ? -14.412 1.560 17.314 1.00 88.88 92 GLU A CA 1
ATOM 737 C C . GLU A 1 92 ? -13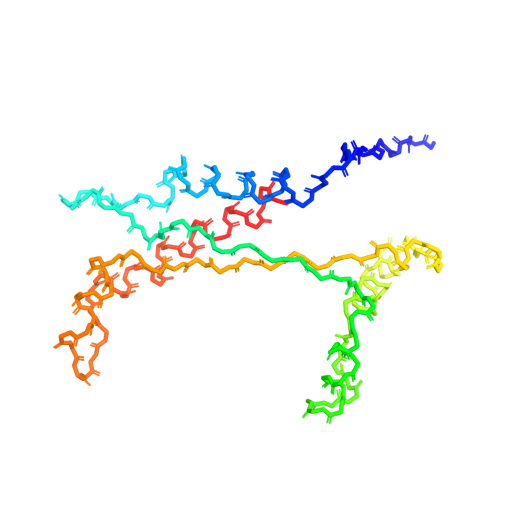.680 2.605 16.454 1.00 88.88 92 GLU A C 1
ATOM 739 O O . GLU A 1 92 ? -14.127 2.906 15.349 1.00 88.88 92 GLU A O 1
ATOM 744 N N . GLN A 1 93 ? -12.526 3.097 16.918 1.00 90.75 93 GLN A N 1
ATOM 745 C CA . GLN A 1 93 ? -11.710 4.112 16.240 1.00 90.75 93 GLN A CA 1
ATOM 746 C C . GLN A 1 93 ? -10.670 3.519 15.277 1.00 90.75 93 GLN A C 1
ATOM 748 O O . GLN A 1 93 ? -9.942 4.266 14.619 1.00 90.75 93 GLN A O 1
ATOM 753 N N . VAL A 1 94 ? -10.583 2.188 15.172 1.00 93.81 94 VAL A N 1
ATOM 754 C CA . VAL A 1 94 ? -9.704 1.529 14.198 1.00 93.81 94 VAL A CA 1
ATOM 755 C C . VAL A 1 94 ? -10.082 1.988 12.795 1.00 93.81 94 VAL A C 1
ATOM 757 O O . VAL A 1 94 ? -11.250 1.967 12.418 1.00 93.81 94 VAL A O 1
ATOM 760 N N . SER A 1 95 ? -9.077 2.374 12.017 1.00 94.19 95 SER A N 1
ATOM 761 C CA . SER A 1 95 ? -9.203 2.750 10.611 1.00 94.19 95 SER A CA 1
ATOM 762 C C . SER A 1 95 ? -8.197 1.957 9.786 1.00 94.19 95 SER A C 1
ATOM 764 O O . SER A 1 95 ? -7.140 1.566 10.283 1.00 94.19 95 SER A O 1
ATOM 766 N N . VAL A 1 96 ? -8.524 1.721 8.522 1.00 96.06 96 VAL A N 1
ATOM 767 C CA . VAL A 1 96 ? -7.642 1.085 7.545 1.00 96.06 96 VAL A CA 1
ATOM 768 C C . VAL A 1 96 ? -7.134 2.154 6.592 1.00 96.06 96 VAL A C 1
ATOM 770 O O . VAL A 1 96 ? -7.924 2.903 6.022 1.00 96.06 96 VAL A O 1
ATOM 773 N N . ILE A 1 97 ? -5.818 2.198 6.407 1.00 96.38 97 ILE A N 1
ATOM 774 C CA . ILE A 1 97 ? -5.166 2.968 5.349 1.00 96.38 97 ILE A CA 1
ATOM 775 C C . ILE A 1 97 ? -4.743 1.963 4.282 1.00 96.38 97 ILE A C 1
ATOM 777 O O . ILE A 1 97 ? -4.081 0.974 4.595 1.00 96.38 97 ILE A O 1
ATOM 781 N N . SER A 1 98 ? -5.120 2.209 3.034 1.00 96.75 98 SER A N 1
ATOM 782 C CA . SER A 1 98 ? -4.708 1.406 1.887 1.00 96.75 98 SER A CA 1
ATOM 783 C C . SER A 1 98 ? -4.021 2.304 0.874 1.00 96.75 98 SER A C 1
ATOM 785 O O . SER A 1 98 ? -4.535 3.374 0.553 1.00 96.75 98 SER A O 1
ATOM 787 N N . TRP A 1 99 ? -2.887 1.870 0.336 1.00 98.00 99 TRP A N 1
ATOM 788 C CA . TRP A 1 99 ? -2.247 2.541 -0.788 1.00 98.00 99 TRP A CA 1
ATOM 789 C C . TRP A 1 99 ? -1.964 1.559 -1.918 1.00 98.00 99 TRP A C 1
ATOM 791 O O . TRP A 1 99 ? -1.624 0.399 -1.690 1.00 98.00 99 TRP A O 1
ATOM 801 N N . ALA A 1 100 ? -2.083 2.045 -3.148 1.00 97.75 100 ALA A N 1
ATOM 802 C CA . ALA A 1 100 ? -1.627 1.354 -4.342 1.00 97.75 100 ALA A CA 1
ATOM 803 C C . ALA A 1 100 ? -0.474 2.149 -4.955 1.00 97.75 100 ALA A C 1
ATOM 805 O O . ALA A 1 100 ? -0.558 3.373 -5.061 1.00 97.75 100 ALA A O 1
ATOM 806 N N . LEU A 1 101 ? 0.587 1.446 -5.356 1.00 97.38 101 LEU A N 1
ATOM 807 C CA . LEU A 1 101 ? 1.752 2.013 -6.032 1.00 97.38 101 LEU A CA 1
ATOM 808 C C . LEU A 1 101 ? 1.678 1.652 -7.522 1.00 97.38 101 LEU A C 1
ATOM 810 O O . LEU A 1 101 ? 1.990 0.516 -7.890 1.00 97.38 101 LEU A O 1
ATOM 814 N N . PRO A 1 102 ? 1.219 2.563 -8.396 1.00 97.19 102 PRO A N 1
ATOM 815 C CA . PRO A 1 102 ? 1.152 2.282 -9.821 1.00 97.19 102 PRO A CA 1
ATOM 816 C C . PRO A 1 102 ? 2.568 2.211 -10.390 1.00 97.19 102 PRO A C 1
ATOM 818 O O . PRO A 1 102 ? 3.377 3.101 -10.137 1.00 97.19 102 PRO A O 1
ATOM 821 N N . MET A 1 103 ? 2.882 1.177 -11.174 1.00 96.56 103 MET A N 1
ATOM 822 C CA . MET A 1 103 ? 4.160 1.149 -11.893 1.00 96.56 103 MET A CA 1
ATOM 823 C C . MET A 1 103 ? 4.267 2.325 -12.858 1.00 96.56 103 MET A C 1
ATOM 825 O O . MET A 1 103 ? 3.297 2.628 -13.567 1.00 96.56 103 MET A O 1
ATOM 829 N N . ALA A 1 104 ? 5.470 2.894 -12.936 1.00 97.25 104 ALA A N 1
ATOM 830 C CA . ALA A 1 104 ? 5.778 3.981 -13.852 1.00 97.25 104 ALA A CA 1
ATOM 831 C C . ALA A 1 104 ? 5.362 3.658 -15.296 1.00 97.25 104 ALA A C 1
ATOM 833 O O . ALA A 1 104 ? 5.377 2.503 -15.746 1.00 97.25 104 ALA A O 1
ATOM 834 N N . GLU A 1 105 ? 4.932 4.684 -16.031 1.00 96.94 105 GLU A N 1
ATOM 835 C CA . GLU A 1 105 ? 4.355 4.514 -17.367 1.00 96.94 105 GLU A CA 1
ATOM 836 C C . GLU A 1 105 ? 5.294 3.789 -18.345 1.00 96.94 105 GLU A C 1
ATOM 838 O O . GLU A 1 105 ? 4.848 2.948 -19.129 1.00 96.94 105 GLU A O 1
ATOM 843 N N . ASP A 1 106 ? 6.593 4.066 -18.288 1.00 96.31 106 ASP A N 1
ATOM 844 C CA . ASP A 1 106 ? 7.609 3.435 -19.129 1.00 96.31 106 ASP A CA 1
ATOM 845 C C . ASP A 1 106 ? 7.771 1.935 -18.829 1.00 96.31 106 ASP A C 1
ATOM 847 O O . ASP A 1 106 ? 7.864 1.125 -19.756 1.00 96.31 106 ASP A O 1
ATOM 851 N N . ILE A 1 107 ? 7.688 1.540 -17.555 1.00 96.56 107 ILE A N 1
ATOM 852 C CA . ILE A 1 107 ? 7.658 0.136 -17.134 1.00 96.56 107 ILE A CA 1
ATOM 853 C C . ILE A 1 107 ? 6.420 -0.547 -17.725 1.00 96.56 107 ILE A C 1
ATOM 855 O O . ILE A 1 107 ? 6.545 -1.578 -18.393 1.00 96.56 107 ILE A O 1
ATOM 859 N N . ARG A 1 108 ? 5.231 0.055 -17.581 1.00 97.19 108 ARG A N 1
ATOM 860 C CA . ARG A 1 108 ? 3.979 -0.479 -18.154 1.00 97.19 108 ARG A CA 1
ATOM 861 C C . ARG A 1 108 ? 4.043 -0.590 -19.681 1.00 97.19 108 ARG A C 1
ATOM 863 O O . ARG A 1 108 ? 3.613 -1.598 -20.240 1.00 97.19 108 ARG A O 1
ATOM 870 N N . LYS A 1 109 ? 4.589 0.423 -20.363 1.00 97.56 109 LYS A N 1
ATOM 871 C CA . LYS A 1 109 ? 4.781 0.439 -21.824 1.00 97.56 109 LYS A CA 1
ATOM 872 C C . LYS A 1 109 ? 5.756 -0.640 -22.285 1.00 97.56 109 LYS A C 1
ATOM 874 O O . LYS A 1 109 ? 5.512 -1.247 -23.323 1.00 97.56 109 LYS A O 1
ATOM 879 N N . SER A 1 110 ? 6.832 -0.881 -21.535 1.00 96.38 110 SER A N 1
ATOM 880 C CA . SER A 1 110 ? 7.781 -1.949 -21.851 1.00 96.38 110 SER A CA 1
ATOM 881 C C . SER A 1 110 ? 7.123 -3.323 -21.727 1.00 96.38 110 SER A C 1
ATOM 883 O O . SER A 1 110 ? 7.190 -4.109 -22.661 1.00 96.38 110 SER A O 1
ATOM 885 N N . ASN A 1 111 ? 6.396 -3.574 -20.634 1.00 97.62 111 ASN A N 1
ATOM 886 C CA . ASN A 1 111 ? 5.775 -4.870 -20.377 1.00 97.62 111 ASN A CA 1
ATOM 887 C C . ASN A 1 111 ? 4.627 -5.188 -21.341 1.00 97.62 111 ASN A C 1
ATOM 889 O O . ASN A 1 111 ? 4.415 -6.341 -21.681 1.00 97.62 111 ASN A O 1
ATOM 893 N N . ARG A 1 112 ? 3.909 -4.168 -21.829 1.00 97.56 112 ARG A N 1
ATOM 894 C CA . ARG A 1 112 ? 2.826 -4.334 -22.815 1.00 97.56 112 ARG A CA 1
ATOM 895 C C . ARG A 1 112 ? 3.295 -4.961 -24.136 1.00 97.56 112 ARG A C 1
ATOM 897 O O . ARG A 1 112 ? 2.467 -5.491 -24.867 1.00 97.56 112 ARG A O 1
ATOM 904 N N . LYS A 1 113 ? 4.583 -4.842 -24.472 1.00 96.81 113 LYS A N 1
ATOM 905 C CA . LYS A 1 113 ? 5.154 -5.392 -25.712 1.00 96.81 113 LYS A CA 1
ATOM 906 C C . LYS A 1 113 ? 5.499 -6.875 -25.600 1.00 96.81 113 LYS A C 1
ATOM 908 O O . LYS A 1 113 ? 5.782 -7.488 -26.621 1.00 96.81 113 LYS A O 1
ATOM 913 N N . GLU A 1 114 ? 5.502 -7.413 -24.387 1.00 97.25 114 GLU A N 1
ATOM 914 C CA . GLU A 1 114 ? 5.864 -8.796 -24.126 1.00 97.25 114 GLU A CA 1
ATOM 915 C C . GLU A 1 114 ? 4.609 -9.675 -24.058 1.00 97.25 114 GLU A C 1
ATOM 917 O O . GLU A 1 114 ? 3.581 -9.272 -23.511 1.00 97.25 114 GLU A O 1
ATOM 922 N N . ASP A 1 115 ? 4.697 -10.890 -24.590 1.00 95.50 115 ASP A N 1
ATOM 923 C CA . ASP A 1 115 ? 3.598 -11.861 -24.658 1.00 95.50 115 ASP A CA 1
ATOM 924 C C . ASP A 1 115 ? 3.861 -13.129 -23.830 1.00 95.50 115 ASP A C 1
ATOM 926 O O . ASP A 1 115 ? 2.925 -13.777 -23.361 1.00 95.50 115 ASP A O 1
ATOM 930 N N . ARG A 1 116 ? 5.136 -13.477 -23.625 1.00 95.62 116 ARG A N 1
ATOM 931 C CA . ARG A 1 116 ? 5.556 -14.712 -22.953 1.00 95.62 116 ARG A CA 1
ATOM 932 C C . ARG A 1 116 ? 6.150 -14.499 -21.563 1.00 95.62 116 ARG A C 1
ATOM 934 O O . ARG A 1 116 ? 5.925 -15.325 -20.681 1.00 95.62 116 ARG A O 1
ATOM 941 N N . SER A 1 117 ? 6.914 -13.428 -21.369 1.00 95.94 117 SER A N 1
ATOM 942 C CA . SER A 1 117 ? 7.652 -13.156 -20.128 1.00 95.94 117 SER A CA 1
ATOM 943 C C . SER A 1 117 ? 7.565 -11.677 -19.765 1.00 95.94 117 SER A C 1
ATOM 945 O O . SER A 1 117 ? 7.467 -10.856 -20.667 1.00 95.94 117 SER A O 1
ATOM 947 N N . PRO A 1 118 ? 7.642 -11.293 -18.480 1.00 96.25 118 PRO A N 1
ATOM 948 C CA . PRO A 1 118 ? 7.677 -9.882 -18.121 1.00 96.25 118 PRO A CA 1
ATOM 949 C C . PRO A 1 118 ? 8.895 -9.168 -18.710 1.00 96.25 118 PRO A C 1
ATOM 951 O O . PRO A 1 118 ? 9.973 -9.760 -18.834 1.00 96.25 118 PRO A O 1
ATOM 954 N N . SER A 1 119 ? 8.751 -7.874 -19.000 1.00 96.25 119 SER A N 1
ATOM 955 C CA . SER A 1 119 ? 9.888 -7.072 -19.446 1.00 96.25 119 SER A CA 1
ATOM 956 C C . SER A 1 119 ? 10.938 -6.971 -18.341 1.00 96.25 119 SER A C 1
ATOM 958 O O . SER A 1 119 ? 10.648 -7.063 -17.144 1.00 96.25 119 SER A O 1
ATOM 960 N N . LYS A 1 120 ? 12.183 -6.697 -18.732 1.00 93.75 120 LYS A N 1
ATOM 961 C CA . LYS A 1 120 ? 13.282 -6.484 -17.782 1.00 93.75 120 LYS A CA 1
ATOM 962 C C . LYS A 1 120 ? 12.945 -5.410 -16.738 1.00 93.75 120 LYS A C 1
ATOM 964 O O . LYS A 1 120 ? 13.186 -5.611 -15.552 1.00 93.75 120 LYS A O 1
ATOM 969 N N . LEU A 1 121 ? 12.344 -4.301 -17.175 1.00 94.31 121 LEU A N 1
ATOM 970 C CA . LEU A 1 121 ? 11.929 -3.212 -16.289 1.00 94.31 121 LEU A CA 1
ATOM 971 C C . LEU A 1 121 ? 10.822 -3.638 -15.320 1.00 94.31 121 LEU A C 1
ATOM 973 O O . LEU A 1 121 ? 10.854 -3.242 -14.159 1.00 94.31 121 LEU A O 1
ATOM 977 N N . TRP A 1 122 ? 9.875 -4.465 -15.766 1.00 95.56 122 TRP A N 1
ATOM 978 C CA . TRP A 1 122 ? 8.818 -4.990 -14.905 1.00 95.56 122 TRP A CA 1
ATOM 979 C C . TRP A 1 122 ? 9.377 -5.900 -13.811 1.00 95.56 122 TRP A C 1
ATOM 981 O O . TRP A 1 122 ? 9.048 -5.737 -12.636 1.00 95.56 122 TRP A O 1
ATOM 991 N N . THR A 1 123 ? 10.270 -6.824 -14.174 1.00 94.19 123 THR A N 1
ATOM 992 C CA . THR A 1 123 ? 10.944 -7.697 -13.202 1.00 94.19 123 THR A CA 1
ATOM 993 C C . THR A 1 123 ? 11.759 -6.880 -12.199 1.00 94.19 123 THR A C 1
ATOM 995 O O . THR A 1 123 ? 11.701 -7.141 -11.002 1.00 94.19 123 THR A O 1
ATOM 998 N N . TYR A 1 124 ? 12.450 -5.832 -12.651 1.00 92.38 124 TYR A N 1
ATOM 999 C CA . TYR A 1 124 ? 13.188 -4.937 -11.757 1.00 92.38 124 TYR A CA 1
ATOM 1000 C C . TYR A 1 124 ? 12.277 -4.156 -10.813 1.00 92.38 124 TYR A C 1
ATOM 1002 O O . TYR A 1 124 ? 12.590 -4.037 -9.632 1.00 92.38 124 TYR A O 1
ATOM 1010 N N . ALA A 1 125 ? 11.139 -3.660 -11.295 1.00 93.44 125 ALA A N 1
ATOM 1011 C CA . ALA A 1 125 ? 10.171 -2.968 -10.453 1.00 93.44 125 ALA A CA 1
ATOM 1012 C C . ALA A 1 125 ? 9.599 -3.873 -9.361 1.00 93.44 125 ALA A C 1
ATOM 1014 O O . ALA A 1 125 ? 9.437 -3.432 -8.226 1.00 93.44 125 ALA A O 1
ATOM 1015 N N . LYS A 1 126 ? 9.358 -5.149 -9.678 1.00 90.38 126 LYS A N 1
ATOM 1016 C CA . LYS A 1 126 ? 8.914 -6.139 -8.696 1.00 90.38 126 LYS A CA 1
ATOM 1017 C C . LYS A 1 126 ? 9.917 -6.296 -7.549 1.00 90.38 126 LYS A C 1
ATOM 1019 O O . LYS A 1 126 ? 9.508 -6.245 -6.396 1.00 90.38 126 LYS A O 1
ATOM 1024 N N . ASP A 1 127 ? 11.200 -6.474 -7.852 1.00 87.88 127 ASP A N 1
ATOM 1025 C CA . ASP A 1 127 ? 12.197 -6.785 -6.821 1.00 87.88 127 ASP A CA 1
ATOM 1026 C C . ASP A 1 127 ? 12.722 -5.515 -6.128 1.00 87.88 127 ASP A C 1
ATOM 1028 O O . ASP A 1 127 ? 12.693 -5.395 -4.902 1.00 87.88 127 ASP A O 1
ATOM 1032 N N . PHE A 1 128 ? 13.172 -4.524 -6.904 1.00 90.62 128 PHE A N 1
ATOM 1033 C CA . PHE A 1 128 ? 13.776 -3.301 -6.370 1.00 90.62 128 PHE A CA 1
ATOM 1034 C C . PHE A 1 128 ? 12.737 -2.261 -5.946 1.00 90.62 128 PHE A C 1
ATOM 1036 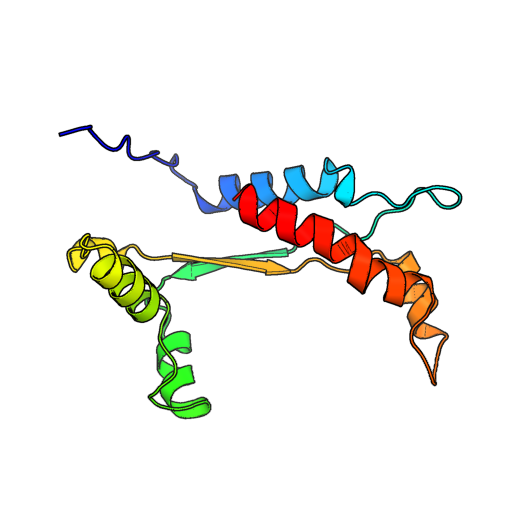O O . PHE A 1 128 ? 12.939 -1.562 -4.953 1.00 90.62 128 PHE A O 1
ATOM 1043 N N . GLY A 1 129 ? 11.601 -2.177 -6.642 1.00 93.12 129 GLY A N 1
ATOM 1044 C CA . GLY A 1 129 ? 10.509 -1.286 -6.249 1.00 93.12 129 GLY A CA 1
ATOM 1045 C C . GLY A 1 129 ? 9.865 -1.704 -4.924 1.00 93.12 129 GLY A C 1
ATOM 1046 O O . GLY A 1 129 ? 9.468 -0.841 -4.136 1.00 93.12 129 GLY A O 1
ATOM 1047 N N . GLU A 1 130 ? 9.831 -3.001 -4.609 1.00 95.25 130 GLU A N 1
ATOM 1048 C CA . GLU A 1 130 ? 9.315 -3.505 -3.329 1.00 95.25 130 GLU A CA 1
ATOM 1049 C C . GLU A 1 130 ? 10.171 -3.043 -2.135 1.00 95.25 130 GLU A C 1
ATOM 1051 O O . GLU A 1 130 ? 9.665 -2.852 -1.026 1.00 95.25 130 GLU A O 1
ATOM 1056 N N . ALA A 1 131 ? 11.456 -2.737 -2.345 1.00 95.06 131 ALA A N 1
ATOM 1057 C CA . ALA A 1 131 ? 12.274 -2.094 -1.317 1.00 95.06 131 ALA A CA 1
ATOM 1058 C C . ALA A 1 131 ? 11.750 -0.690 -0.950 1.00 95.06 131 ALA A C 1
ATOM 1060 O O . ALA A 1 131 ? 11.841 -0.286 0.214 1.00 95.06 131 ALA A O 1
ATOM 1061 N N . CYS A 1 132 ? 11.177 0.043 -1.913 1.00 96.06 132 CYS A N 1
ATOM 1062 C CA . CYS A 1 132 ? 10.517 1.325 -1.668 1.00 96.06 132 CYS A CA 1
ATOM 1063 C C . CYS A 1 132 ? 9.206 1.143 -0.893 1.00 96.06 132 CYS A C 1
ATOM 1065 O O . CYS A 1 132 ? 9.010 1.813 0.120 1.00 96.06 132 CYS A O 1
ATOM 1067 N N . ASN A 1 133 ? 8.362 0.189 -1.299 1.00 96.44 133 ASN A N 1
ATOM 1068 C CA . ASN A 1 133 ? 7.102 -0.126 -0.615 1.00 96.44 133 ASN A CA 1
ATOM 1069 C C . ASN A 1 133 ? 7.334 -0.526 0.855 1.00 96.44 133 ASN A C 1
ATOM 1071 O O . ASN A 1 133 ? 6.709 0.004 1.773 1.00 96.44 133 ASN A O 1
ATOM 1075 N N . ASN A 1 134 ? 8.330 -1.376 1.107 1.00 96.69 134 ASN A N 1
ATOM 1076 C CA . ASN A 1 134 ? 8.732 -1.741 2.465 1.00 96.69 134 ASN A CA 1
ATOM 1077 C C . ASN A 1 134 ? 9.257 -0.552 3.277 1.00 96.69 134 ASN A C 1
ATOM 1079 O O . ASN A 1 134 ? 9.082 -0.504 4.495 1.00 96.69 134 ASN A O 1
ATOM 1083 N N . ALA A 1 135 ? 9.933 0.397 2.628 1.00 96.75 135 ALA A N 1
ATOM 1084 C CA . ALA A 1 135 ? 10.375 1.615 3.291 1.00 96.75 135 ALA A CA 1
ATOM 1085 C C . ALA A 1 135 ? 9.193 2.533 3.631 1.00 96.75 135 ALA A C 1
ATOM 1087 O O . ALA A 1 135 ? 9.175 3.065 4.736 1.00 96.75 135 ALA A O 1
ATOM 1088 N N . LEU A 1 136 ? 8.198 2.646 2.744 1.00 97.25 136 LEU A N 1
ATOM 1089 C CA . LEU A 1 136 ? 6.958 3.378 3.005 1.00 97.25 136 LEU A CA 1
ATOM 1090 C C . LEU A 1 136 ? 6.204 2.771 4.197 1.00 97.25 136 LEU A C 1
ATOM 1092 O O . LEU A 1 136 ? 5.855 3.494 5.121 1.00 97.25 136 LEU A O 1
ATOM 1096 N N . ARG A 1 137 ? 6.051 1.440 4.241 1.00 95.69 137 ARG A N 1
ATOM 1097 C CA . ARG A 1 137 ? 5.393 0.727 5.353 1.00 95.69 137 ARG A CA 1
ATOM 1098 C C . ARG A 1 137 ? 6.040 0.970 6.721 1.00 95.69 137 ARG A C 1
ATOM 1100 O O . ARG A 1 137 ? 5.372 0.838 7.734 1.00 95.69 137 ARG A O 1
ATOM 1107 N N . ARG A 1 138 ? 7.348 1.236 6.766 1.00 96.38 138 ARG A N 1
ATOM 1108 C CA . ARG A 1 138 ? 8.057 1.572 8.015 1.00 96.38 138 ARG A CA 1
ATOM 1109 C C . ARG A 1 138 ? 7.971 3.055 8.368 1.00 96.38 138 ARG A C 1
ATOM 1111 O O . ARG A 1 138 ? 8.296 3.414 9.494 1.00 96.38 138 ARG A O 1
ATOM 1118 N N . HIS A 1 139 ? 7.667 3.896 7.386 1.00 94.75 139 HIS A N 1
ATOM 1119 C CA . HIS A 1 139 ? 7.596 5.341 7.549 1.00 94.75 139 HIS A CA 1
ATOM 1120 C C . HIS A 1 139 ? 6.218 5.802 8.036 1.00 94.75 139 HIS A C 1
ATOM 1122 O O . HIS A 1 139 ? 6.152 6.746 8.819 1.00 94.75 139 HIS A O 1
ATOM 1128 N N . VAL A 1 140 ? 5.159 5.142 7.556 1.00 92.00 140 VAL A N 1
ATOM 1129 C CA . VAL A 1 140 ? 3.765 5.310 8.001 1.00 92.00 140 VAL A CA 1
ATOM 1130 C C . VAL A 1 140 ? 3.534 4.524 9.286 1.00 92.00 140 VAL A C 1
ATOM 1132 O O . VAL A 1 140 ? 2.925 5.100 10.212 1.00 92.00 140 VAL A O 1
#

pLDDT: mean 91.2, std 12.06, range [39.62, 98.44]

Sequence (140 aa):
MTREEKVTFLRNPNQILEKLIKDFIRGSEKNRRTPPDHGVYWDEPLVGFASGSDPLFAEYKTVIGAFHLTPREIIAEALRGKGKPLPFSELEQVSVISWALPMAEDIRKSNRKEDRSPSKLWTYAKDFGEACNNALRRHV

Secondary structure (DSSP, 8-state):
----------S-HHHHHHHHHHHHHHH-GGGBPPTTT--BSB-SPEEEEEETT-HHHHHHHHHT-TTS--HHHHHHHHHHTTT-PPPHHHHTT-EEEEEE-PBPHHHHHHHTT-SSS--HHHHHIIIIIHHHHHHHHHH-

Radius of gyration: 19.18 Å; chains: 1; bounding box: 42×36×60 Å